Protein AF-A0A1F6CZ10-F1 (afdb_monomer_lite)

Foldseek 3Di:
DDPPPDPDPQVDLEPAEAEAADADPVVQVVVVVVVVVVFPWAWPDQCQVVWAADPVDPVRVPQTQGWTWIWTDDPNRTYIYTYDYPVSVVSNVVVVVVVCVVPPD

Radius of gyration: 15.22 Å; chains: 1; bounding box: 34×40×30 Å

Organism: NCBI:txid1798489

Structure (mmCIF, N/CA/C/O backbone):
data_AF-A0A1F6CZ10-F1
#
_entry.id   AF-A0A1F6CZ10-F1
#
loop_
_atom_site.group_PDB
_atom_site.id
_atom_site.type_symbol
_atom_site.label_atom_id
_atom_site.label_alt_id
_atom_site.label_comp_id
_atom_site.label_asym_id
_atom_site.label_entity_id
_atom_site.label_seq_id
_atom_site.pdbx_PDB_ins_code
_atom_site.Cartn_x
_atom_site.Cartn_y
_atom_site.Cartn_z
_atom_site.occupancy
_atom_site.B_iso_or_equiv
_atom_site.auth_seq_id
_atom_site.auth_comp_id
_atom_site.auth_asym_id
_atom_site.auth_atom_id
_atom_site.pdbx_PDB_model_num
ATOM 1 N N . MET A 1 1 ? -0.685 -29.247 -1.437 1.00 45.66 1 MET A N 1
ATOM 2 C CA . MET A 1 1 ? 0.126 -28.068 -1.077 1.00 45.66 1 MET A CA 1
ATOM 3 C C . MET A 1 1 ? 0.047 -27.923 0.433 1.00 45.66 1 MET A C 1
ATOM 5 O O . MET A 1 1 ? -0.944 -27.412 0.928 1.00 45.66 1 MET A O 1
ATOM 9 N N . GLU A 1 2 ? 1.007 -28.481 1.169 1.00 39.50 2 GLU A N 1
ATOM 10 C CA . GLU A 1 2 ? 1.082 -28.274 2.620 1.00 39.50 2 GLU A CA 1
ATOM 11 C C . GLU A 1 2 ? 1.645 -26.875 2.880 1.00 39.50 2 GLU A C 1
ATOM 13 O O . GLU A 1 2 ? 2.768 -26.558 2.478 1.00 39.50 2 GLU A O 1
ATOM 18 N N . LEU A 1 3 ? 0.848 -26.020 3.516 1.00 51.03 3 LEU A N 1
ATOM 19 C CA . LEU A 1 3 ? 1.296 -24.721 4.003 1.00 51.03 3 LEU A CA 1
ATOM 20 C C . LEU A 1 3 ? 2.229 -24.979 5.193 1.00 51.03 3 LEU A C 1
ATOM 22 O O . LEU A 1 3 ? 1.775 -25.213 6.309 1.00 51.03 3 LEU A O 1
ATOM 26 N N . LYS A 1 4 ? 3.545 -25.003 4.952 1.00 46.53 4 LYS A N 1
ATOM 27 C CA . LYS A 1 4 ? 4.546 -25.163 6.018 1.00 46.53 4 LYS A CA 1
ATOM 28 C C . LYS A 1 4 ? 4.396 -24.033 7.046 1.00 46.53 4 LYS A C 1
ATOM 30 O O . LYS A 1 4 ? 4.847 -22.921 6.792 1.00 46.53 4 LYS A O 1
ATOM 35 N N . GLY A 1 5 ? 3.808 -24.343 8.202 1.00 54.91 5 GLY A N 1
ATOM 36 C CA . GLY A 1 5 ? 3.843 -23.503 9.406 1.00 54.91 5 GLY A CA 1
ATOM 37 C C . GLY A 1 5 ? 2.499 -22.988 9.931 1.00 54.91 5 GLY A C 1
ATOM 38 O O . GLY A 1 5 ? 2.460 -22.597 11.090 1.00 54.91 5 GLY A O 1
ATOM 39 N N . ALA A 1 6 ? 1.414 -23.033 9.153 1.00 50.34 6 ALA A N 1
ATOM 40 C CA . ALA A 1 6 ? 0.084 -22.634 9.628 1.00 50.34 6 ALA A CA 1
ATOM 41 C C . ALA A 1 6 ? -0.679 -23.868 10.131 1.00 50.34 6 ALA A C 1
ATOM 43 O O . ALA A 1 6 ? -0.903 -24.808 9.365 1.00 50.34 6 ALA A O 1
ATOM 44 N N . ARG A 1 7 ? -1.055 -23.898 11.416 1.00 59.91 7 ARG A N 1
ATOM 45 C CA . ARG A 1 7 ? -1.831 -25.011 11.998 1.00 59.91 7 ARG A CA 1
ATOM 46 C C . ARG A 1 7 ? -3.321 -24.880 11.685 1.00 59.91 7 ARG A C 1
ATOM 48 O O . ARG A 1 7 ? -4.046 -25.869 11.758 1.00 59.91 7 ARG A O 1
ATOM 55 N N . SER A 1 8 ? -3.764 -23.683 11.302 1.00 67.31 8 SER A N 1
ATOM 56 C CA . SER A 1 8 ? -5.136 -23.368 10.913 1.00 67.31 8 SER A CA 1
ATOM 57 C C . SER A 1 8 ? -5.163 -22.264 9.857 1.00 67.31 8 SER A C 1
ATOM 59 O O . SER A 1 8 ? -4.330 -21.361 9.886 1.00 67.31 8 SER A O 1
ATOM 61 N N . LEU A 1 9 ? -6.143 -22.302 8.944 1.00 65.06 9 LEU A N 1
ATOM 62 C CA . LEU A 1 9 ? -6.360 -21.237 7.956 1.00 65.06 9 LEU A CA 1
ATOM 63 C C . LEU A 1 9 ? -6.498 -19.877 8.655 1.00 65.06 9 LEU A C 1
ATOM 65 O O . LEU A 1 9 ? -5.943 -18.904 8.177 1.00 65.06 9 LEU A O 1
ATOM 69 N N . PHE A 1 10 ? -7.158 -19.843 9.817 1.00 65.81 10 PHE A N 1
ATOM 70 C CA . PHE A 1 10 ? -7.418 -18.638 10.612 1.00 65.81 10 PHE A CA 1
ATOM 71 C C . PHE A 1 10 ? -6.173 -18.000 11.252 1.00 65.81 10 PHE A C 1
ATOM 73 O O . PHE A 1 10 ? -6.276 -16.901 11.780 1.00 65.81 10 PHE A O 1
ATOM 80 N N . GLU A 1 11 ? -5.015 -18.667 11.227 1.00 65.38 11 GLU A N 1
ATOM 81 C CA . GLU A 1 11 ? -3.736 -18.088 11.677 1.00 65.38 11 GLU A CA 1
ATOM 82 C C . GLU A 1 11 ? -3.043 -17.280 10.569 1.00 65.38 11 GLU A C 1
ATOM 84 O O . GLU A 1 11 ? -2.015 -16.651 10.806 1.00 65.38 11 GLU A O 1
ATOM 89 N N . LEU A 1 12 ? -3.573 -17.313 9.344 1.00 66.69 12 LEU A N 1
ATOM 90 C CA . LEU A 1 12 ? -3.060 -16.517 8.241 1.00 66.69 12 LEU A CA 1
ATOM 91 C C . LEU A 1 12 ? -3.622 -15.094 8.362 1.00 66.69 12 LEU A C 1
ATOM 93 O O . LEU A 1 12 ? -4.821 -14.876 8.215 1.00 66.69 12 LEU A O 1
ATOM 97 N N . GLU A 1 13 ? -2.747 -14.120 8.598 1.00 59.03 13 GLU A N 1
ATOM 98 C CA . GLU A 1 13 ? -3.121 -12.699 8.720 1.00 59.03 13 GLU A CA 1
ATOM 99 C C . GLU A 1 13 ? -3.605 -12.085 7.390 1.00 59.03 13 GLU A C 1
ATOM 101 O O . GLU A 1 13 ? -4.206 -11.017 7.383 1.00 59.03 13 GLU A O 1
ATOM 106 N N . ASP A 1 14 ? -3.388 -12.784 6.27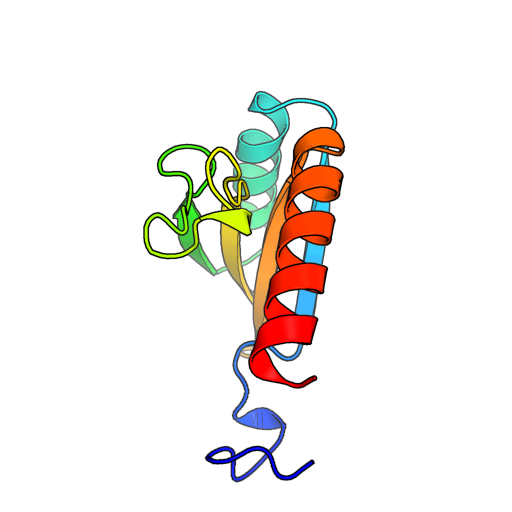1 1.00 61.12 14 ASP A N 1
ATOM 107 C CA . ASP A 1 14 ? -3.536 -12.263 4.905 1.00 61.12 14 ASP A CA 1
ATOM 108 C C . ASP A 1 14 ? -4.561 -13.064 4.064 1.00 61.12 14 ASP A C 1
ATOM 110 O O . ASP A 1 14 ? -4.436 -13.212 2.849 1.00 61.12 14 ASP A O 1
ATOM 114 N N . ILE A 1 15 ? -5.573 -13.668 4.706 1.00 72.88 15 ILE A N 1
ATOM 115 C CA . ILE A 1 15 ? -6.637 -14.422 3.997 1.00 72.88 15 ILE A CA 1
ATOM 116 C C . ILE A 1 15 ? -7.536 -13.477 3.201 1.00 72.88 15 ILE A C 1
ATOM 118 O O . ILE A 1 15 ? -7.992 -13.811 2.105 1.00 72.88 15 ILE A O 1
ATOM 122 N N . TYR A 1 16 ? -7.832 -12.317 3.783 1.00 81.62 16 TYR A N 1
ATOM 123 C CA . TYR A 1 16 ? -8.732 -11.329 3.213 1.00 81.62 16 TYR A CA 1
ATOM 124 C C . TYR A 1 16 ? -7.913 -10.139 2.733 1.00 81.62 16 TYR A C 1
ATOM 126 O O . TYR A 1 16 ? -7.301 -9.434 3.529 1.00 81.62 16 TYR A O 1
ATOM 134 N N . GLY A 1 17 ? -7.925 -9.926 1.420 1.00 89.12 17 GLY A N 1
ATOM 135 C CA . GLY A 1 17 ? -7.244 -8.815 0.772 1.00 89.12 17 GLY A CA 1
ATOM 136 C C . GLY A 1 17 ? -8.193 -8.056 -0.148 1.00 89.12 17 GLY A C 1
ATOM 137 O O . GLY A 1 17 ? -8.887 -8.657 -0.971 1.00 89.12 17 GLY A O 1
ATOM 138 N N . ILE A 1 18 ? -8.215 -6.733 -0.037 1.00 92.94 18 ILE A N 1
ATOM 139 C CA . ILE A 1 18 ? -8.908 -5.833 -0.960 1.00 92.94 18 ILE A CA 1
ATOM 140 C C . ILE A 1 18 ? -7.852 -5.075 -1.752 1.00 92.94 18 ILE A C 1
ATOM 142 O O . ILE A 1 18 ? -6.908 -4.534 -1.183 1.00 92.94 18 ILE A O 1
ATOM 146 N N . ARG A 1 19 ? -8.026 -4.981 -3.073 1.00 96.19 19 ARG A N 1
ATOM 147 C CA . ARG A 1 19 ? -7.197 -4.111 -3.909 1.00 96.19 19 ARG A CA 1
ATOM 148 C C . ARG A 1 19 ? -8.018 -2.972 -4.491 1.00 96.19 19 ARG A C 1
ATOM 150 O O . ARG A 1 19 ? -8.964 -3.199 -5.239 1.00 96.19 19 ARG A O 1
ATOM 157 N N . VAL A 1 20 ? -7.608 -1.752 -4.178 1.00 97.62 20 VAL A N 1
ATOM 158 C CA . VAL A 1 20 ? -8.182 -0.510 -4.687 1.00 97.62 20 VAL A CA 1
ATOM 159 C C . VAL A 1 20 ? -7.320 -0.013 -5.840 1.00 97.62 20 VAL A C 1
ATOM 161 O O . VAL A 1 20 ? -6.112 0.186 -5.687 1.00 97.62 20 VAL A O 1
ATOM 164 N N . LEU A 1 21 ? -7.945 0.166 -7.002 1.00 98.00 21 LEU A N 1
ATOM 165 C CA . LEU A 1 21 ? -7.300 0.689 -8.200 1.00 98.00 21 LEU A CA 1
ATOM 166 C C . LEU A 1 21 ? -7.798 2.102 -8.475 1.00 98.00 21 LEU A C 1
ATOM 168 O O . LEU A 1 21 ? -8.999 2.319 -8.610 1.00 98.00 21 LEU A O 1
ATOM 172 N N . VAL A 1 22 ? -6.863 3.040 -8.568 1.00 98.19 22 VAL A N 1
ATOM 173 C CA . VAL A 1 22 ? -7.137 4.447 -8.882 1.00 98.19 22 VAL A CA 1
ATOM 174 C C . VAL A 1 22 ? -6.435 4.868 -10.173 1.00 98.19 22 VAL A C 1
ATOM 176 O O . VAL A 1 22 ? -5.633 4.118 -10.745 1.00 98.19 22 VAL A O 1
ATOM 179 N N . SER A 1 23 ? -6.732 6.067 -10.665 1.00 97.88 23 SER A N 1
ATOM 180 C CA . SER A 1 23 ? -6.160 6.562 -11.917 1.00 97.88 23 SER A CA 1
ATOM 181 C C . SER A 1 23 ? -4.811 7.241 -11.694 1.00 97.88 23 SER A C 1
ATOM 183 O O . SER A 1 23 ? -3.891 7.046 -12.487 1.00 97.88 23 SER A O 1
ATOM 185 N N . GLN A 1 24 ? -4.673 8.005 -10.609 1.00 96.81 24 GLN A N 1
ATOM 186 C CA . GLN A 1 24 ? -3.513 8.850 -10.330 1.00 96.81 24 GLN A CA 1
ATOM 187 C C . GLN A 1 24 ? -2.882 8.549 -8.966 1.00 96.81 24 GLN A C 1
ATOM 189 O O . GLN A 1 24 ? -3.510 8.003 -8.065 1.00 96.81 24 GLN A O 1
ATOM 194 N N . ILE A 1 25 ? -1.613 8.927 -8.795 1.00 95.12 25 ILE A N 1
ATOM 195 C CA . ILE A 1 25 ? -0.860 8.666 -7.556 1.00 95.12 25 ILE A CA 1
ATOM 196 C C . ILE A 1 25 ? -1.439 9.452 -6.373 1.00 95.12 25 ILE A C 1
ATOM 198 O O . ILE A 1 25 ? -1.453 8.957 -5.254 1.00 95.12 25 ILE A O 1
ATOM 202 N N . GLN A 1 26 ? -1.945 10.659 -6.604 1.00 96.12 26 GLN A N 1
ATOM 203 C CA . GLN A 1 26 ? -2.552 11.494 -5.568 1.00 96.12 26 GLN A CA 1
ATOM 204 C C . GLN A 1 26 ? -3.786 10.811 -4.960 1.00 96.12 26 GLN A C 1
ATOM 206 O O . GLN A 1 26 ? -3.978 10.835 -3.746 1.00 96.12 26 GLN A O 1
ATOM 211 N N . GLU A 1 27 ? -4.572 10.128 -5.795 1.00 98.06 27 GLU A N 1
ATOM 212 C CA . GLU A 1 27 ? -5.761 9.382 -5.372 1.00 98.06 27 GLU A CA 1
ATOM 213 C C . GLU A 1 27 ? -5.409 8.175 -4.494 1.00 98.06 27 GLU A C 1
ATOM 215 O O . GLU A 1 27 ? -6.239 7.732 -3.709 1.00 98.06 27 GLU A O 1
ATOM 220 N N . VAL A 1 28 ? -4.177 7.656 -4.577 1.00 97.81 28 VAL A N 1
ATOM 221 C CA . VAL A 1 28 ? -3.720 6.547 -3.725 1.00 97.81 28 VAL A CA 1
ATOM 222 C C . VAL A 1 28 ? -3.686 6.982 -2.258 1.00 97.81 28 VAL A C 1
ATOM 224 O O . VAL A 1 28 ? -4.159 6.255 -1.387 1.00 97.81 28 VAL A O 1
ATOM 227 N N . TYR A 1 29 ? -3.170 8.183 -1.985 1.00 97.88 29 TYR A N 1
ATOM 228 C CA . TYR A 1 29 ? -3.107 8.730 -0.629 1.00 97.88 29 TYR A CA 1
ATOM 229 C C . TYR A 1 29 ? -4.472 9.231 -0.142 1.00 97.88 29 TYR A C 1
ATOM 231 O O . TYR A 1 29 ? -4.801 9.020 1.020 1.00 97.88 29 TYR A O 1
ATOM 239 N N . ALA A 1 30 ? -5.299 9.797 -1.028 1.00 98.00 30 ALA A N 1
ATOM 240 C CA . ALA A 1 30 ? -6.680 10.152 -0.687 1.00 98.00 30 ALA A CA 1
ATOM 241 C C . ALA A 1 30 ? -7.522 8.910 -0.332 1.00 98.00 30 ALA A C 1
ATOM 243 O O . ALA A 1 30 ? -8.297 8.924 0.619 1.00 98.00 30 ALA A O 1
ATOM 244 N N . ALA A 1 31 ? -7.340 7.801 -1.056 1.00 97.88 31 ALA A N 1
ATOM 245 C CA . ALA A 1 31 ? -7.988 6.540 -0.718 1.00 97.88 31 ALA A CA 1
ATOM 246 C C . ALA A 1 31 ? -7.485 5.976 0.622 1.00 97.88 31 ALA A C 1
ATOM 248 O O . ALA A 1 31 ? -8.292 5.448 1.381 1.00 97.88 31 ALA A O 1
ATOM 249 N N . LEU A 1 32 ? -6.188 6.103 0.940 1.00 97.81 32 LEU A N 1
ATOM 250 C CA . LEU A 1 32 ? -5.662 5.710 2.253 1.00 97.81 32 LEU A CA 1
ATOM 251 C C . LEU A 1 32 ? -6.344 6.491 3.383 1.00 97.81 32 LEU A C 1
ATOM 253 O O . LEU A 1 32 ? -6.747 5.876 4.364 1.00 97.81 32 LEU A O 1
ATOM 257 N N . GLU A 1 33 ? -6.482 7.810 3.236 1.00 97.75 33 GLU A N 1
ATOM 258 C CA . GLU A 1 33 ? -7.132 8.680 4.225 1.00 97.75 33 GLU A CA 1
ATOM 259 C C . GLU A 1 33 ? -8.555 8.191 4.526 1.00 97.75 33 GLU A C 1
ATOM 261 O O . GLU A 1 33 ? -8.844 7.808 5.660 1.00 97.75 33 GLU A O 1
ATOM 266 N N . VAL A 1 34 ? -9.386 8.038 3.490 1.00 97.69 34 VAL A N 1
ATOM 267 C CA . VAL A 1 34 ? -10.765 7.533 3.621 1.00 97.69 34 VAL A CA 1
ATOM 268 C C . VAL A 1 34 ? -10.814 6.143 4.268 1.00 97.69 34 VAL A C 1
ATOM 270 O O . VAL A 1 34 ? -11.657 5.881 5.125 1.00 97.69 34 VAL A O 1
ATOM 273 N N . MET A 1 35 ? -9.917 5.230 3.883 1.00 96.25 35 MET A N 1
ATOM 274 C CA . MET A 1 35 ? -9.883 3.879 4.457 1.00 96.25 35 MET A CA 1
ATOM 275 C C . MET A 1 35 ? -9.455 3.885 5.927 1.00 96.25 35 MET A C 1
ATOM 277 O O . MET A 1 35 ? -9.995 3.111 6.714 1.00 96.25 35 MET A O 1
ATOM 281 N N . SER A 1 36 ? -8.522 4.763 6.301 1.00 96.19 36 SER A N 1
ATOM 282 C CA . SER A 1 36 ? -8.039 4.898 7.679 1.00 96.19 36 SER A CA 1
ATOM 283 C C . SER A 1 36 ? -9.070 5.524 8.623 1.00 96.19 36 SER A C 1
ATOM 285 O O . SER A 1 36 ? -9.056 5.244 9.818 1.00 96.19 36 SER A O 1
ATOM 287 N N . GLU A 1 37 ? -9.996 6.326 8.091 1.00 97.25 37 GLU A N 1
ATOM 288 C CA . GLU A 1 37 ? -11.156 6.827 8.836 1.00 97.25 37 GLU A CA 1
ATOM 289 C C . GLU A 1 37 ? -12.237 5.753 9.001 1.00 97.25 37 GLU A C 1
ATOM 291 O O . GLU A 1 37 ? -12.890 5.669 10.042 1.00 97.25 37 GLU A O 1
ATOM 296 N N . ALA A 1 38 ? -12.433 4.922 7.972 1.00 96.56 38 ALA A N 1
ATOM 297 C CA . ALA A 1 38 ? -13.469 3.894 7.954 1.00 96.56 38 ALA A CA 1
ATOM 298 C C . ALA A 1 38 ? -13.112 2.649 8.781 1.00 96.56 38 ALA A C 1
ATOM 300 O O . ALA A 1 38 ? -14.010 1.995 9.319 1.00 96.56 38 ALA A O 1
ATOM 301 N N . PHE A 1 39 ? -11.825 2.303 8.873 1.00 95.75 39 PHE A N 1
ATOM 302 C CA . PHE A 1 39 ? -11.360 1.092 9.545 1.00 95.75 39 PHE A CA 1
ATOM 303 C C . PHE A 1 39 ? -10.184 1.379 10.484 1.00 95.75 39 PHE A C 1
ATOM 305 O O . PHE A 1 39 ? -9.211 2.009 10.067 1.00 95.75 39 PHE A O 1
ATOM 312 N N . PRO A 1 40 ? -10.203 0.853 11.725 1.00 96.25 40 PRO A N 1
ATOM 313 C CA . PRO A 1 40 ? -9.017 0.870 12.568 1.00 96.25 40 PRO A CA 1
ATOM 314 C C . PRO A 1 40 ? -7.906 0.053 11.903 1.00 96.25 40 PRO A C 1
ATOM 316 O O . PRO A 1 40 ? -8.150 -1.040 11.389 1.00 96.25 40 PRO A O 1
ATOM 319 N N . GLY A 1 41 ? -6.681 0.567 11.920 1.00 94.94 41 GLY A N 1
ATOM 320 C CA . GLY A 1 41 ? -5.567 -0.074 11.238 1.00 94.94 41 GLY A CA 1
ATOM 321 C C . GLY A 1 41 ? -4.302 0.767 11.240 1.00 94.94 41 GLY A C 1
ATOM 322 O O . GLY A 1 41 ? -4.225 1.805 11.899 1.00 94.94 41 GLY A O 1
ATOM 323 N N . TYR A 1 42 ? -3.303 0.309 10.495 1.00 96.12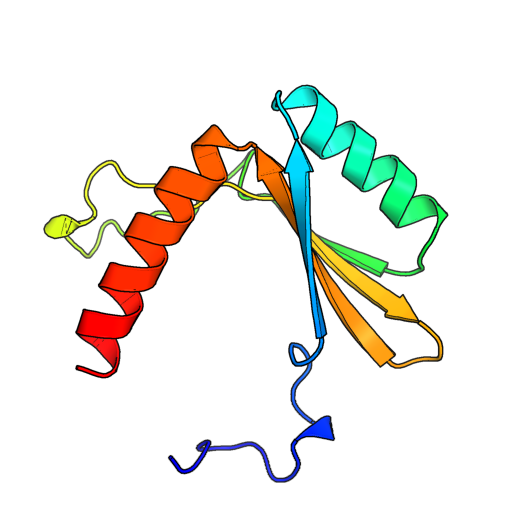 42 TYR A N 1
ATOM 324 C CA . TYR A 1 42 ? -2.050 1.032 10.310 1.00 96.12 42 TYR A CA 1
ATOM 325 C C . TYR A 1 42 ? -1.492 0.836 8.901 1.00 96.12 42 TYR A C 1
ATOM 327 O O . TYR A 1 42 ? -1.716 -0.182 8.242 1.00 96.12 42 TYR A O 1
ATOM 335 N N . LEU A 1 43 ? -0.751 1.840 8.432 1.00 97.06 43 LEU A N 1
ATOM 336 C CA . LEU A 1 43 ? 0.010 1.737 7.195 1.00 97.06 43 LEU A CA 1
ATOM 337 C C . LEU A 1 43 ? 1.249 0.879 7.456 1.00 97.06 43 LEU A C 1
ATOM 339 O O . LEU A 1 43 ? 2.143 1.294 8.190 1.00 97.06 43 LEU A O 1
ATOM 343 N N . ASP A 1 44 ? 1.288 -0.300 6.852 1.00 95.44 44 ASP A N 1
ATOM 344 C CA . ASP A 1 44 ? 2.381 -1.257 7.011 1.00 95.44 44 ASP A CA 1
ATOM 345 C C . ASP A 1 44 ? 3.528 -0.940 6.042 1.00 95.44 44 ASP A C 1
ATOM 347 O O . ASP A 1 44 ? 4.685 -0.818 6.444 1.00 95.44 44 ASP A O 1
ATOM 351 N N . HIS A 1 45 ? 3.205 -0.689 4.767 1.00 95.06 45 HIS A N 1
ATOM 352 C CA . HIS A 1 45 ? 4.205 -0.338 3.757 1.00 95.06 45 HIS A CA 1
ATOM 353 C C . HIS A 1 45 ? 3.731 0.752 2.792 1.00 95.06 45 HIS A C 1
ATOM 355 O O . HIS A 1 45 ? 2.650 0.672 2.208 1.00 95.06 45 HIS A O 1
ATOM 361 N N . ASP A 1 46 ? 4.611 1.722 2.528 1.00 96.62 46 ASP A N 1
ATOM 362 C CA . ASP A 1 46 ? 4.484 2.672 1.419 1.00 96.62 46 ASP A CA 1
ATOM 363 C C . ASP A 1 46 ? 5.531 2.369 0.335 1.00 96.62 46 ASP A C 1
ATOM 365 O O . ASP A 1 46 ? 6.648 2.902 0.336 1.00 96.62 46 ASP A O 1
ATOM 369 N N . TYR A 1 47 ? 5.161 1.515 -0.624 1.00 95.19 47 TYR A N 1
ATOM 370 C CA . TYR A 1 47 ? 6.000 1.233 -1.790 1.00 95.19 47 TYR A CA 1
ATOM 371 C C . TYR A 1 47 ? 5.787 2.219 -2.944 1.00 95.19 47 TYR A C 1
ATOM 373 O O . TYR A 1 47 ? 6.411 2.077 -3.997 1.00 95.19 47 TYR A O 1
ATOM 381 N N . ILE A 1 48 ? 4.919 3.219 -2.791 1.00 92.31 48 ILE A N 1
ATOM 382 C CA . ILE A 1 48 ? 4.879 4.350 -3.722 1.00 92.31 48 ILE A CA 1
ATOM 383 C C . ILE A 1 48 ? 6.095 5.242 -3.458 1.00 92.31 48 ILE A C 1
ATOM 385 O O . ILE A 1 48 ? 6.827 5.572 -4.395 1.00 92.31 48 ILE A O 1
ATOM 389 N N . LYS A 1 49 ? 6.343 5.555 -2.181 1.00 92.56 49 LYS A N 1
ATOM 390 C CA . LYS A 1 49 ? 7.481 6.346 -1.702 1.00 92.56 49 LYS A CA 1
ATOM 391 C C . LYS A 1 49 ? 8.790 5.565 -1.718 1.00 92.56 49 LYS A C 1
ATOM 393 O O . LYS A 1 49 ? 9.802 6.097 -2.171 1.00 92.56 49 LYS A O 1
ATOM 398 N N . THR A 1 50 ? 8.768 4.312 -1.263 1.00 91.44 50 THR A N 1
ATOM 399 C CA . THR A 1 50 ? 9.962 3.457 -1.192 1.00 91.44 50 THR A CA 1
ATOM 400 C C . THR A 1 50 ? 9.735 2.179 -2.000 1.00 91.44 50 THR A C 1
ATOM 402 O O . THR A 1 50 ? 9.433 1.132 -1.426 1.00 91.44 50 THR A O 1
ATOM 405 N N . PRO A 1 51 ? 9.843 2.228 -3.343 1.00 87.06 51 PRO A N 1
ATOM 406 C CA . PRO A 1 51 ? 9.494 1.096 -4.190 1.00 87.06 51 PRO A CA 1
ATOM 407 C C . PRO A 1 51 ? 10.295 -0.153 -3.849 1.00 87.06 51 PRO A C 1
ATOM 409 O O . PRO A 1 51 ? 11.524 -0.124 -3.745 1.00 87.06 51 PRO A O 1
ATOM 412 N N . LYS A 1 52 ? 9.601 -1.284 -3.735 1.00 84.69 52 LYS A N 1
ATOM 413 C CA . LYS A 1 52 ? 10.250 -2.565 -3.469 1.00 84.69 52 LYS A CA 1
ATOM 414 C C . LYS A 1 52 ? 10.844 -3.102 -4.762 1.00 84.69 52 LYS A C 1
ATOM 416 O O . LYS A 1 52 ? 10.135 -3.415 -5.721 1.00 84.69 52 LYS A O 1
ATOM 421 N N . THR A 1 53 ? 12.166 -3.192 -4.777 1.00 82.06 53 THR A N 1
ATOM 422 C CA . THR A 1 53 ? 12.950 -3.693 -5.906 1.00 82.06 53 THR A CA 1
ATOM 423 C C . THR A 1 53 ? 13.461 -5.111 -5.633 1.00 82.06 53 THR A C 1
ATOM 425 O O . THR A 1 53 ? 13.363 -5.645 -4.522 1.00 82.06 53 THR A O 1
ATOM 428 N N . ARG A 1 54 ? 13.968 -5.756 -6.687 1.00 72.94 54 ARG A N 1
ATOM 429 C CA . ARG A 1 54 ? 14.641 -7.063 -6.641 1.00 72.94 54 ARG A CA 1
ATOM 430 C C . ARG A 1 54 ? 15.998 -6.946 -7.343 1.00 72.94 54 ARG A C 1
ATOM 432 O O . ARG A 1 54 ? 16.130 -7.389 -8.483 1.00 72.94 54 ARG A O 1
ATOM 439 N N . PRO A 1 55 ? 16.974 -6.249 -6.732 1.00 67.25 55 PRO A N 1
ATOM 440 C CA . PRO A 1 55 ? 18.270 -5.979 -7.361 1.00 67.25 55 PRO A CA 1
ATOM 441 C C . PRO A 1 55 ? 19.097 -7.254 -7.582 1.00 67.25 55 PRO A C 1
ATOM 443 O O . PRO A 1 55 ? 19.915 -7.308 -8.494 1.00 67.25 55 PRO A O 1
ATOM 446 N N . ASP A 1 56 ? 18.836 -8.285 -6.785 1.00 67.00 56 ASP A N 1
ATOM 447 C CA . ASP A 1 56 ? 19.393 -9.633 -6.863 1.00 67.00 56 ASP A CA 1
ATOM 448 C C . ASP A 1 56 ? 18.868 -10.451 -8.058 1.00 67.00 56 ASP A C 1
ATOM 450 O O . ASP A 1 56 ? 19.413 -11.511 -8.362 1.00 67.00 56 ASP A O 1
ATOM 454 N N . LYS A 1 57 ? 17.835 -9.969 -8.766 1.00 65.19 57 LYS A N 1
ATOM 455 C CA . LYS A 1 57 ? 17.204 -10.674 -9.889 1.00 65.19 57 LYS A CA 1
ATOM 456 C C . LYS A 1 57 ? 17.356 -9.898 -11.203 1.00 65.19 57 LYS A C 1
ATOM 458 O O . LYS A 1 57 ? 16.564 -8.994 -11.475 1.00 65.19 57 LYS A O 1
ATOM 463 N N . PRO A 1 58 ? 18.308 -10.278 -12.081 1.00 66.06 58 PRO A N 1
ATOM 464 C CA . PRO A 1 58 ? 18.567 -9.579 -13.343 1.00 66.06 58 PRO A CA 1
ATOM 465 C C . PRO A 1 58 ? 17.341 -9.460 -14.259 1.00 66.06 58 PRO A C 1
ATOM 467 O O . PRO A 1 58 ? 17.140 -8.421 -14.880 1.00 66.06 58 PRO A O 1
ATOM 470 N N . ALA A 1 59 ? 16.477 -10.481 -14.291 1.00 61.69 59 ALA A N 1
ATOM 471 C CA . ALA A 1 59 ? 15.244 -10.486 -15.087 1.00 61.69 59 ALA A CA 1
ATOM 472 C C . ALA A 1 59 ? 14.169 -9.498 -14.580 1.00 61.69 59 ALA A C 1
ATOM 474 O O . ALA A 1 59 ? 13.201 -9.208 -15.283 1.00 61.69 59 ALA A O 1
ATOM 475 N N . LEU A 1 60 ? 14.341 -8.971 -13.363 1.00 62.62 60 LEU A N 1
ATOM 476 C CA . LEU A 1 60 ? 13.473 -7.978 -12.730 1.00 62.62 60 LEU A CA 1
ATOM 477 C C . LEU A 1 60 ? 14.130 -6.592 -12.658 1.00 62.62 60 LEU A C 1
ATOM 479 O O . LEU A 1 60 ? 13.560 -5.668 -12.073 1.00 62.62 60 LEU A O 1
ATOM 483 N N . LYS A 1 61 ? 15.311 -6.419 -13.267 1.00 64.94 61 LYS A N 1
ATOM 484 C CA . LYS A 1 61 ? 16.042 -5.150 -13.284 1.00 64.94 61 LYS A CA 1
ATOM 485 C C . LYS A 1 61 ? 15.180 -4.054 -13.919 1.00 64.94 61 LYS A C 1
ATOM 487 O O . LYS A 1 61 ? 14.692 -4.198 -15.035 1.00 64.94 61 LYS A O 1
ATOM 492 N N . GLY A 1 62 ? 14.985 -2.959 -13.184 1.00 67.44 62 GLY A N 1
ATOM 493 C CA . GLY A 1 62 ? 14.143 -1.829 -13.597 1.00 67.44 62 GLY A CA 1
ATOM 494 C C . GLY A 1 62 ? 12.655 -1.971 -13.256 1.00 67.44 62 GLY A C 1
ATOM 495 O O . GLY A 1 62 ? 11.911 -1.006 -13.409 1.00 67.44 62 GLY A O 1
ATOM 496 N N . LYS A 1 63 ? 12.210 -3.125 -12.74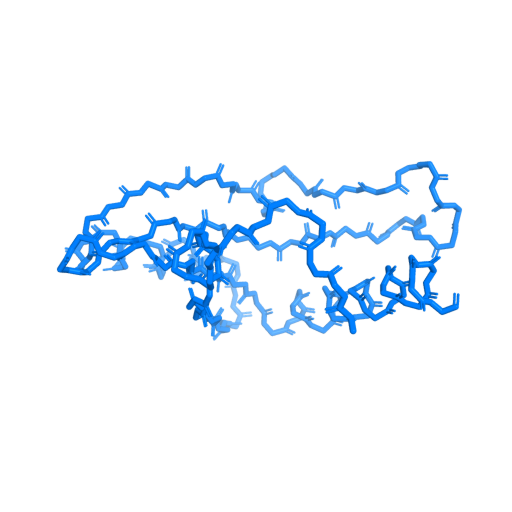4 1.00 74.44 63 LYS A N 1
ATOM 497 C CA . LYS A 1 63 ? 10.837 -3.310 -12.267 1.00 74.44 63 LYS A CA 1
ATOM 498 C C . LYS A 1 63 ? 10.764 -3.075 -10.755 1.00 74.44 63 LYS A C 1
ATOM 500 O O . LYS A 1 63 ? 11.650 -3.478 -10.003 1.00 74.44 63 LYS A O 1
ATOM 505 N N . SER A 1 64 ? 9.695 -2.422 -10.306 1.00 83.50 64 SER A N 1
ATOM 506 C CA . SER A 1 64 ? 9.461 -2.128 -8.888 1.00 83.50 64 SER A CA 1
ATOM 507 C C . SER A 1 64 ? 7.999 -2.352 -8.534 1.00 83.50 64 SER A C 1
ATOM 509 O O . SER A 1 64 ? 7.122 -1.981 -9.312 1.00 83.50 64 SER A O 1
ATOM 511 N N . LEU A 1 65 ? 7.755 -2.968 -7.377 1.00 88.69 65 LEU A N 1
ATOM 512 C CA . LEU A 1 65 ? 6.419 -3.056 -6.801 1.00 88.69 65 LEU A CA 1
ATOM 513 C C . LEU A 1 65 ? 6.054 -1.679 -6.245 1.00 88.69 65 LEU A C 1
ATOM 515 O O . LEU A 1 65 ? 6.826 -1.109 -5.470 1.00 88.69 65 LEU A O 1
ATOM 519 N N . ARG A 1 66 ? 4.893 -1.163 -6.652 1.00 93.31 66 ARG A N 1
ATOM 520 C CA . ARG A 1 66 ? 4.399 0.164 -6.263 1.00 93.31 66 ARG A CA 1
ATOM 521 C C . ARG A 1 66 ? 2.944 0.088 -5.822 1.00 93.31 66 ARG A C 1
ATOM 523 O O . ARG A 1 66 ? 2.054 -0.093 -6.651 1.00 93.31 66 ARG A O 1
ATOM 530 N N . LEU A 1 67 ? 2.714 0.185 -4.520 1.00 96.12 67 LEU A N 1
ATOM 531 C CA . LEU A 1 67 ? 1.401 0.192 -3.872 1.00 96.12 67 LEU A CA 1
ATOM 532 C C . LEU A 1 67 ? 1.550 0.664 -2.417 1.00 96.12 67 LEU A C 1
ATOM 534 O O . LEU A 1 67 ? 2.660 0.648 -1.884 1.00 96.12 67 LEU A O 1
ATOM 538 N N . LEU A 1 68 ? 0.447 1.048 -1.785 1.00 97.19 68 LEU A N 1
ATOM 539 C CA . LEU A 1 68 ? 0.339 1.132 -0.327 1.00 97.19 68 LEU A CA 1
ATOM 540 C C . LEU A 1 68 ? -0.230 -0.181 0.214 1.00 97.19 68 LEU A C 1
ATOM 542 O O . LEU A 1 68 ? -1.139 -0.727 -0.411 1.00 97.19 68 LEU A O 1
ATOM 546 N N . GLN A 1 69 ? 0.277 -0.657 1.352 1.00 96.25 69 GLN A N 1
ATOM 547 C CA . GLN A 1 69 ? -0.314 -1.747 2.139 1.00 96.25 69 GLN A CA 1
ATOM 548 C C . GLN A 1 69 ? -0.804 -1.185 3.468 1.00 96.25 69 GLN A C 1
ATOM 550 O O . GLN A 1 69 ? -0.000 -0.739 4.289 1.00 96.25 69 GLN A O 1
ATOM 555 N N . PHE A 1 70 ? -2.113 -1.206 3.673 1.00 96.75 70 PHE A N 1
ATOM 556 C CA . PHE A 1 70 ? -2.752 -0.828 4.924 1.00 96.75 70 PHE A CA 1
ATOM 557 C C . PHE A 1 70 ? -3.379 -2.069 5.555 1.00 96.75 70 PHE A C 1
ATOM 559 O O . PHE A 1 70 ? -4.180 -2.742 4.910 1.00 96.75 70 PHE A O 1
ATOM 566 N N . ILE A 1 71 ? -3.014 -2.372 6.798 1.00 95.44 71 ILE A N 1
ATOM 567 C CA . ILE A 1 71 ? -3.597 -3.483 7.552 1.00 95.44 71 ILE A CA 1
ATOM 568 C C . ILE A 1 71 ? -4.769 -2.928 8.345 1.00 95.44 71 ILE A C 1
ATOM 570 O O . ILE A 1 71 ? -4.584 -2.156 9.289 1.00 95.44 71 ILE A O 1
ATOM 574 N N . ALA A 1 72 ? -5.971 -3.303 7.923 1.00 94.81 72 ALA A N 1
ATOM 575 C CA . ALA A 1 72 ? -7.231 -2.877 8.503 1.00 94.81 72 ALA A CA 1
ATOM 576 C C . ALA A 1 72 ? -7.828 -3.990 9.368 1.00 94.81 72 ALA A C 1
ATOM 578 O O . ALA A 1 72 ? -7.568 -5.172 9.151 1.00 94.81 72 ALA A O 1
ATOM 579 N N . TYR A 1 73 ? -8.669 -3.614 10.327 1.00 92.62 73 TYR A N 1
ATOM 580 C CA . TYR A 1 73 ? -9.364 -4.548 11.203 1.00 92.62 73 TYR A CA 1
ATOM 581 C C . TYR A 1 73 ? -10.869 -4.325 11.138 1.00 92.62 73 TYR A C 1
ATOM 583 O O . TYR A 1 73 ? -11.358 -3.198 11.222 1.00 92.62 73 TYR A O 1
ATOM 591 N N . LYS A 1 74 ? -11.621 -5.421 11.049 1.00 91.25 74 LYS A N 1
ATOM 592 C CA . LYS A 1 74 ? -13.077 -5.422 11.203 1.00 91.25 74 LYS A CA 1
ATOM 593 C C . LYS A 1 74 ? -13.472 -6.559 12.131 1.00 91.25 74 LYS A C 1
ATOM 595 O O . LYS A 1 74 ? -13.094 -7.698 11.892 1.00 91.25 74 LYS A O 1
ATOM 600 N N . ASP A 1 75 ? -14.193 -6.239 13.204 1.00 90.62 75 ASP A N 1
ATOM 601 C CA . ASP A 1 75 ? -14.627 -7.213 14.218 1.00 90.62 75 ASP A CA 1
ATOM 602 C C . ASP A 1 75 ? -13.465 -8.064 14.783 1.00 90.62 75 ASP A C 1
ATOM 604 O O . ASP A 1 75 ? -13.612 -9.248 15.074 1.00 90.62 75 ASP A O 1
ATOM 608 N N . GLY A 1 76 ? -12.280 -7.452 14.914 1.00 86.25 76 GLY A N 1
ATOM 609 C CA . GLY A 1 76 ? -11.056 -8.108 15.391 1.00 86.25 76 GLY A CA 1
ATOM 610 C C . GLY A 1 76 ? -10.329 -8.969 14.351 1.00 86.25 76 GLY A C 1
ATOM 611 O O . GLY A 1 76 ? -9.288 -9.535 14.668 1.00 86.25 76 GLY A O 1
ATOM 612 N N . ILE A 1 77 ? -10.837 -9.052 13.120 1.00 87.19 77 ILE A N 1
ATOM 613 C CA . ILE A 1 77 ? -10.236 -9.820 12.027 1.00 87.19 77 ILE A CA 1
ATOM 614 C C . ILE A 1 77 ? -9.382 -8.875 11.166 1.00 87.19 77 ILE A C 1
ATOM 616 O O . ILE A 1 77 ? -9.924 -7.880 10.667 1.00 87.19 77 ILE A O 1
ATOM 620 N N . PRO A 1 78 ? -8.076 -9.155 10.981 1.00 90.06 78 PRO A N 1
ATOM 621 C CA . PRO A 1 78 ? -7.230 -8.377 10.088 1.00 90.06 78 PRO A CA 1
ATOM 622 C C . PRO A 1 78 ? -7.555 -8.675 8.620 1.00 90.06 78 PRO A C 1
ATOM 624 O O . PRO A 1 78 ? -7.895 -9.801 8.249 1.00 90.06 78 PRO A O 1
ATOM 627 N N . PHE A 1 79 ? -7.435 -7.653 7.781 1.00 92.19 79 PHE A N 1
ATOM 628 C CA . PHE A 1 79 ? -7.461 -7.776 6.331 1.00 92.19 79 PHE A CA 1
ATOM 629 C C . PHE A 1 79 ? -6.545 -6.728 5.694 1.00 92.19 79 PHE A C 1
ATOM 631 O O . PHE A 1 79 ? -6.414 -5.604 6.187 1.00 92.19 79 PHE A O 1
ATOM 638 N N . GLU A 1 80 ? -5.909 -7.088 4.584 1.00 94.62 80 GLU A N 1
ATOM 639 C CA . GLU A 1 80 ? -4.995 -6.197 3.877 1.00 94.62 80 GLU A CA 1
ATOM 640 C C . GLU A 1 80 ? -5.748 -5.357 2.836 1.00 94.62 80 GLU A C 1
ATOM 642 O O . GLU A 1 80 ? -6.496 -5.873 2.005 1.00 94.62 80 GLU A O 1
ATOM 647 N N . ILE A 1 81 ? -5.520 -4.045 2.835 1.00 96.06 81 ILE A N 1
ATOM 648 C CA . ILE A 1 81 ? -5.946 -3.139 1.770 1.00 96.06 81 ILE A CA 1
ATOM 649 C C . ILE A 1 81 ? -4.714 -2.702 0.983 1.00 96.06 81 ILE A C 1
ATOM 651 O O . ILE A 1 81 ? -3.855 -1.970 1.476 1.00 96.06 81 ILE A O 1
ATOM 655 N N . GLN A 1 82 ? -4.653 -3.114 -0.280 1.00 96.88 82 GLN A N 1
ATOM 656 C CA . GLN A 1 82 ? -3.639 -2.672 -1.226 1.00 96.88 82 GLN A CA 1
ATOM 657 C C . GLN A 1 82 ? -4.184 -1.554 -2.107 1.00 96.88 82 GLN A C 1
ATOM 659 O O . GLN A 1 82 ? -5.155 -1.756 -2.835 1.00 96.88 82 GLN A O 1
ATOM 664 N N . ILE A 1 83 ? -3.532 -0.397 -2.118 1.00 98.12 83 ILE A N 1
ATOM 665 C CA . ILE A 1 83 ? -3.961 0.751 -2.928 1.00 98.12 83 ILE A CA 1
ATOM 666 C C . ILE A 1 83 ? -2.890 1.055 -3.972 1.00 98.12 83 ILE A C 1
ATOM 668 O O . ILE A 1 83 ? -1.713 1.218 -3.647 1.00 98.12 83 ILE A O 1
ATOM 672 N N . THR A 1 84 ? -3.265 1.102 -5.248 1.00 97.94 84 THR A N 1
ATOM 673 C CA . THR A 1 84 ? -2.321 1.352 -6.345 1.00 97.94 84 THR A CA 1
ATOM 674 C C . THR A 1 84 ? -3.018 1.956 -7.562 1.00 97.94 84 THR A C 1
ATOM 676 O O . THR A 1 84 ? -4.243 1.970 -7.645 1.00 97.94 84 THR A O 1
ATOM 679 N N . THR A 1 85 ? -2.252 2.455 -8.531 1.00 97.94 85 THR A N 1
ATOM 680 C CA . THR A 1 85 ? -2.826 2.928 -9.796 1.00 97.94 85 THR A CA 1
ATOM 681 C C . THR A 1 85 ? -3.075 1.763 -10.752 1.00 97.94 85 THR A C 1
ATOM 683 O O . THR A 1 85 ? -2.428 0.717 -10.657 1.00 97.94 85 THR A O 1
ATOM 686 N N . HIS A 1 86 ? -3.956 1.935 -11.739 1.00 96.88 86 HIS A N 1
ATOM 687 C CA . HIS A 1 86 ? -4.131 0.939 -12.805 1.00 96.88 86 HIS A CA 1
ATOM 688 C C . HIS A 1 86 ? -2.823 0.623 -13.550 1.00 96.88 86 HIS A C 1
ATOM 690 O O . HIS A 1 86 ? -2.585 -0.524 -13.933 1.00 96.88 86 HIS A O 1
ATOM 696 N N . GLU A 1 87 ? -1.967 1.625 -13.768 1.00 94.12 87 GLU A N 1
ATOM 697 C CA . GLU A 1 87 ? -0.664 1.436 -14.408 1.00 94.12 87 GLU A CA 1
ATOM 698 C C . GLU A 1 87 ? 0.276 0.597 -13.540 1.00 94.12 87 GLU A C 1
ATOM 700 O O . GLU A 1 87 ? 0.830 -0.404 -14.003 1.00 94.12 87 GLU A O 1
ATOM 705 N N . TYR A 1 88 ? 0.413 0.962 -12.266 1.00 94.44 88 TYR A N 1
ATOM 706 C CA . TYR A 1 88 ? 1.257 0.230 -11.333 1.00 94.44 88 TYR A CA 1
ATOM 707 C C . TYR A 1 88 ? 0.732 -1.176 -11.081 1.00 94.44 88 TYR A C 1
ATOM 709 O O . TYR A 1 88 ? 1.531 -2.105 -11.042 1.00 94.44 88 TYR A O 1
ATOM 717 N N . HIS A 1 89 ? -0.583 -1.381 -11.033 1.00 94.81 89 HIS A N 1
ATOM 718 C CA . HIS A 1 89 ? -1.171 -2.713 -10.946 1.00 94.81 89 HIS A CA 1
ATOM 719 C C . HIS A 1 89 ? -0.733 -3.623 -12.099 1.00 94.81 89 HIS A C 1
ATOM 721 O O . HIS A 1 89 ? -0.277 -4.737 -11.844 1.00 94.81 89 HIS A O 1
ATOM 727 N N . ARG A 1 90 ? -0.779 -3.152 -13.355 1.00 91.62 90 ARG A N 1
ATOM 728 C CA . ARG A 1 90 ? -0.315 -3.949 -14.508 1.00 91.62 90 ARG A CA 1
ATOM 729 C C . ARG A 1 90 ? 1.152 -4.366 -14.364 1.00 91.62 90 ARG A C 1
ATOM 731 O O . ARG A 1 90 ? 1.497 -5.516 -14.642 1.00 91.62 90 ARG A O 1
ATOM 738 N N . ASN A 1 91 ? 2.003 -3.456 -13.888 1.00 88.69 91 ASN A N 1
ATOM 739 C CA . ASN A 1 91 ? 3.419 -3.737 -13.640 1.00 88.69 91 ASN A CA 1
ATOM 740 C C . ASN A 1 9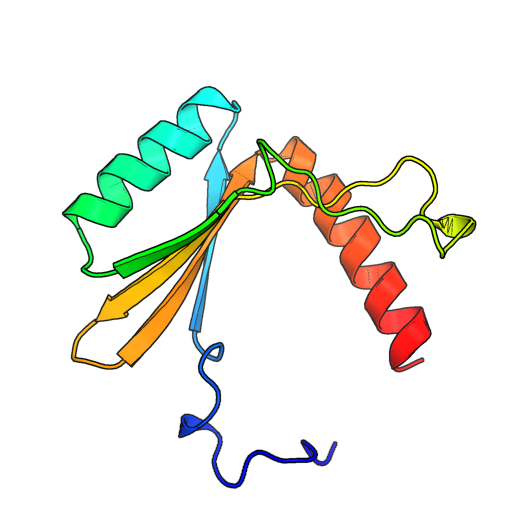1 ? 3.616 -4.714 -12.467 1.00 88.69 91 ASN A C 1
ATOM 742 O O . ASN A 1 91 ? 4.407 -5.657 -12.568 1.00 88.69 91 ASN A O 1
ATOM 746 N N . ASN A 1 92 ? 2.863 -4.527 -11.383 1.00 90.06 92 ASN A N 1
ATOM 747 C CA . ASN A 1 92 ? 2.888 -5.368 -10.189 1.00 90.06 92 ASN A CA 1
ATOM 748 C C . ASN A 1 92 ? 2.445 -6.807 -10.506 1.00 90.06 92 ASN A C 1
ATOM 750 O O . ASN A 1 92 ? 3.084 -7.747 -10.048 1.00 90.06 92 ASN A O 1
ATOM 754 N N . GLU A 1 93 ? 1.419 -7.009 -11.337 1.00 88.56 93 GLU A N 1
ATOM 755 C CA . GLU A 1 93 ? 0.961 -8.348 -11.746 1.00 88.56 93 GLU A CA 1
ATOM 756 C C . GLU A 1 93 ? 1.977 -9.080 -12.627 1.00 88.56 93 GLU A C 1
ATOM 758 O O . GLU A 1 93 ? 2.175 -10.291 -12.506 1.00 88.56 93 GLU A O 1
ATOM 763 N N . ALA A 1 94 ? 2.664 -8.357 -13.515 1.00 83.44 94 ALA A N 1
ATOM 764 C CA . ALA A 1 94 ? 3.755 -8.937 -14.293 1.00 83.44 94 ALA A CA 1
ATOM 765 C C . ALA A 1 94 ? 4.905 -9.408 -13.383 1.00 83.44 94 ALA A C 1
ATOM 767 O O . ALA A 1 94 ? 5.431 -10.504 -13.576 1.00 83.44 94 ALA A O 1
ATOM 768 N N . LEU A 1 95 ? 5.258 -8.607 -12.371 1.00 81.50 95 LEU A N 1
ATOM 769 C CA . LEU A 1 95 ? 6.230 -8.977 -11.339 1.00 81.50 95 LEU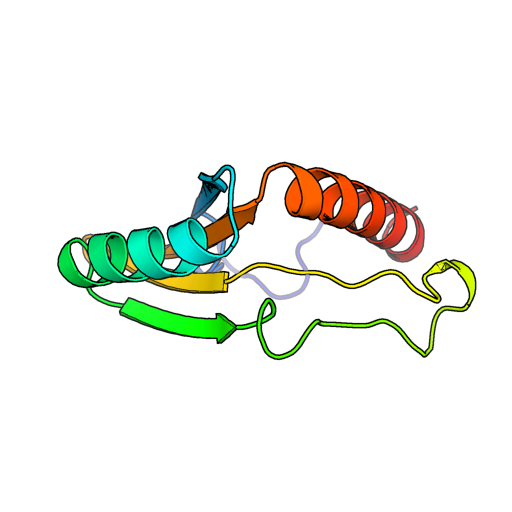 A CA 1
ATOM 770 C C . LEU A 1 95 ? 5.777 -10.189 -10.519 1.00 81.50 95 LEU A C 1
ATOM 772 O O . LEU A 1 95 ? 6.560 -11.108 -10.282 1.00 81.50 95 LEU A O 1
ATOM 776 N N . HIS A 1 96 ? 4.515 -10.189 -10.095 1.00 82.62 96 HIS A N 1
ATOM 777 C CA . HIS A 1 96 ? 3.940 -11.224 -9.251 1.00 82.62 96 HIS A CA 1
ATOM 778 C C . HIS A 1 96 ? 3.926 -12.583 -9.957 1.00 82.62 96 HIS A C 1
ATOM 780 O O . HIS A 1 96 ? 4.416 -13.566 -9.403 1.00 82.62 96 HIS A O 1
ATOM 786 N N . ARG A 1 97 ? 3.465 -12.635 -11.214 1.00 82.44 97 ARG A N 1
ATOM 787 C CA . ARG A 1 97 ? 3.473 -13.870 -12.016 1.00 82.44 97 ARG A CA 1
ATOM 788 C C . ARG A 1 97 ? 4.872 -14.458 -12.164 1.00 82.44 97 ARG A C 1
ATOM 790 O O . ARG A 1 97 ? 5.044 -15.661 -11.996 1.00 82.44 97 ARG A O 1
ATOM 797 N N . GLN A 1 98 ? 5.867 -13.616 -12.435 1.00 77.25 98 GLN A N 1
ATOM 798 C CA . GLN A 1 98 ? 7.248 -14.071 -12.570 1.00 77.25 98 GLN A CA 1
ATOM 799 C C . GLN A 1 98 ? 7.807 -14.602 -11.242 1.00 77.25 98 GLN A C 1
ATOM 801 O O . GLN A 1 98 ? 8.439 -15.653 -11.222 1.00 77.25 98 GLN A O 1
ATOM 806 N N . TYR A 1 99 ? 7.530 -13.921 -10.125 1.00 77.94 99 TYR A N 1
ATOM 807 C CA . TYR A 1 99 ? 7.924 -14.398 -8.799 1.00 77.94 99 TYR A CA 1
ATOM 808 C C . TYR A 1 99 ? 7.342 -15.782 -8.482 1.00 77.94 99 TYR A C 1
ATOM 810 O O . TYR A 1 99 ? 8.065 -16.642 -7.982 1.00 77.94 99 TYR A O 1
ATOM 818 N N . HIS A 1 100 ? 6.057 -16.000 -8.778 1.00 79.56 100 HIS A N 1
ATOM 819 C CA . HIS A 1 100 ? 5.405 -17.290 -8.545 1.00 79.56 100 HIS A CA 1
ATOM 820 C C . HIS A 1 100 ? 5.974 -18.397 -9.424 1.00 79.56 100 HIS A C 1
ATOM 822 O O . HIS A 1 100 ? 6.277 -19.467 -8.904 1.00 79.56 100 HIS A O 1
ATOM 828 N N . ALA A 1 101 ? 6.184 -18.127 -10.714 1.00 81.12 101 ALA A N 1
ATOM 829 C CA . ALA A 1 101 ? 6.806 -19.085 -11.624 1.00 81.12 101 ALA A CA 1
ATOM 830 C C . ALA A 1 101 ? 8.215 -19.495 -11.158 1.00 81.12 101 ALA A C 1
ATOM 832 O O . ALA A 1 101 ? 8.554 -20.666 -11.203 1.00 81.12 101 ALA A O 1
ATOM 833 N N . GLU A 1 102 ? 9.024 -18.556 -10.658 1.00 76.50 102 GLU A N 1
ATOM 834 C CA . GLU A 1 102 ? 10.377 -18.858 -10.167 1.00 76.50 102 GLU A CA 1
ATOM 835 C C . GLU A 1 102 ? 10.392 -19.597 -8.819 1.00 76.50 102 GLU A C 1
ATOM 837 O O . GLU A 1 102 ? 11.330 -20.337 -8.536 1.00 76.50 102 GLU A O 1
ATOM 842 N N . LYS A 1 103 ? 9.413 -19.344 -7.942 1.00 74.38 103 LYS A N 1
ATOM 843 C CA . LYS A 1 103 ? 9.401 -19.899 -6.578 1.00 74.38 103 LYS A CA 1
ATOM 844 C C . LYS A 1 103 ? 8.696 -21.251 -6.482 1.00 74.38 103 LYS A C 1
ATOM 846 O O . LYS A 1 103 ? 9.030 -22.030 -5.591 1.00 74.38 103 LYS A O 1
ATOM 851 N N . TYR A 1 104 ? 7.704 -21.487 -7.337 1.00 76.69 104 TYR A N 1
ATOM 852 C CA . TYR A 1 104 ? 6.814 -22.647 -7.259 1.00 76.69 104 TYR A CA 1
ATOM 853 C C . TYR A 1 104 ? 6.707 -23.446 -8.565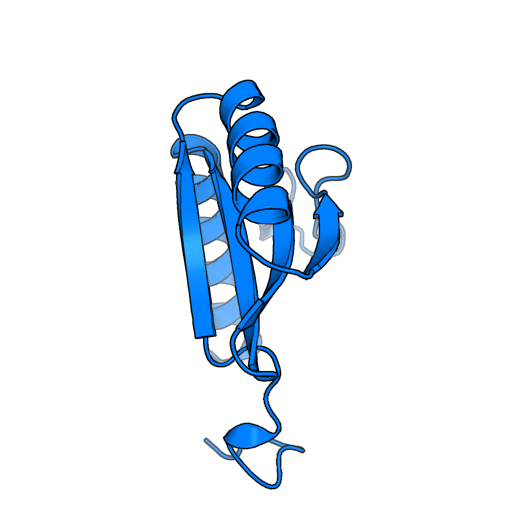 1.00 76.69 104 TYR A C 1
ATOM 855 O O . TYR A 1 104 ? 6.029 -24.474 -8.562 1.00 76.69 104 TYR A O 1
ATOM 863 N N . GLY A 1 105 ? 7.297 -22.957 -9.661 1.00 61.44 105 GLY A N 1
ATOM 864 C CA . GLY A 1 105 ? 7.378 -23.672 -10.937 1.00 61.44 105 GLY A CA 1
ATOM 865 C C . GLY A 1 105 ? 8.500 -24.698 -10.990 1.00 61.44 105 GLY A C 1
ATOM 866 O O . GLY A 1 105 ? 9.368 -24.694 -10.087 1.00 61.44 105 GLY A O 1
#

Secondary structure (DSSP, 8-state):
---TT-SSGGG-TTS-EEEEEESSHHHHHHHHHHHHHHS-EEEEEETTTS-B--TT-GGGTT--B--EEEEEEETTEEEEEEEEEHHHHHHHHHHHHHHHHHHH-

pLDDT: mean 84.48, std 14.89, range [39.5, 98.19]

Sequence (105 aa):
MELKGARSLFELEDIYGIRVLVSQIQEVYAALEVMSEAFPGYLDHDYIKTPKTRPDKPALKGKSLRLLQFIAYKDGIPFEIQITTHEYHRNNEALHRQYHAEKYG

InterPro domains:
  IPR007685 RelA/SpoT [PF04607] (8-101)
  IPR007685 RelA/SpoT [SM00954] (1-103)
  IPR043519 Nucleotidyltransferase superfamily [G3DSA:3.30.460.10] (1-86)
  IPR043519 Nucleotidyltransferase superfamily [SSF81301] (4-100)